Protein AF-A0A931D622-F1 (afdb_monomer_lite)

Structure (mmCIF, N/CA/C/O backbone):
data_AF-A0A931D622-F1
#
_entry.id   AF-A0A931D622-F1
#
loop_
_atom_site.group_PDB
_atom_site.id
_atom_site.type_symbol
_atom_site.label_atom_id
_atom_site.label_alt_id
_atom_site.label_comp_id
_atom_site.label_asym_id
_atom_site.label_entity_id
_atom_site.label_seq_id
_atom_site.pdbx_PDB_ins_code
_atom_site.Cartn_x
_atom_site.Cartn_y
_atom_site.Cartn_z
_atom_site.occupancy
_atom_site.B_iso_or_equiv
_atom_site.auth_seq_id
_atom_site.auth_comp_id
_atom_site.auth_asym_id
_atom_site.auth_atom_id
_atom_site.pdbx_PDB_model_num
ATOM 1 N N . MET A 1 1 ? 25.854 1.271 -16.116 1.00 48.12 1 MET A N 1
ATOM 2 C CA . MET A 1 1 ? 25.249 1.617 -14.805 1.00 48.12 1 MET A CA 1
ATOM 3 C C . MET A 1 1 ? 24.155 2.688 -14.878 1.00 48.12 1 MET A C 1
ATOM 5 O O . MET A 1 1 ? 23.152 2.510 -14.205 1.00 48.12 1 MET A O 1
ATOM 9 N N . LEU A 1 2 ? 24.262 3.735 -15.711 1.00 50.50 2 LEU A N 1
ATOM 10 C CA . LEU A 1 2 ? 23.238 4.801 -15.835 1.00 50.50 2 LEU A CA 1
ATOM 11 C C . LEU A 1 2 ? 21.821 4.308 -16.208 1.00 50.50 2 LEU A C 1
ATOM 13 O O . LEU A 1 2 ? 20.825 4.829 -15.716 1.00 50.50 2 LEU A O 1
ATOM 17 N N . TRP A 1 3 ? 21.725 3.243 -17.007 1.00 50.69 3 TRP A N 1
ATOM 18 C CA . TRP A 1 3 ? 20.450 2.643 -17.430 1.00 50.69 3 TRP A CA 1
ATOM 19 C C . TRP A 1 3 ? 19.617 2.019 -16.299 1.00 50.69 3 TRP A C 1
ATOM 21 O O . TRP A 1 3 ? 18.404 1.869 -16.439 1.00 50.69 3 TRP A O 1
ATOM 31 N N . PHE A 1 4 ? 20.254 1.615 -15.198 1.00 60.38 4 PHE A N 1
ATOM 32 C CA . PHE A 1 4 ? 19.570 0.976 -14.071 1.00 60.38 4 PHE A CA 1
ATOM 33 C C . PHE A 1 4 ? 18.932 2.027 -13.151 1.00 60.38 4 PHE A C 1
ATOM 35 O O . PHE A 1 4 ? 17.784 1.879 -12.739 1.00 60.38 4 PHE A O 1
ATOM 42 N N . TYR A 1 5 ? 19.639 3.141 -12.928 1.00 61.94 5 TYR A N 1
ATOM 43 C CA . TYR A 1 5 ? 19.136 4.289 -12.171 1.00 61.94 5 TYR A CA 1
ATOM 44 C C . TYR A 1 5 ? 17.934 4.957 -12.850 1.00 61.94 5 TYR A C 1
ATOM 46 O O . TYR A 1 5 ? 16.947 5.246 -12.178 1.00 61.94 5 TYR A O 1
ATOM 54 N N . GLY A 1 6 ? 17.972 5.134 -14.178 1.00 72.94 6 GLY A N 1
ATOM 55 C CA . GLY A 1 6 ? 16.836 5.689 -14.927 1.00 72.94 6 GLY A CA 1
ATOM 56 C C . GLY A 1 6 ? 15.569 4.832 -14.817 1.00 72.94 6 GLY A C 1
ATOM 57 O O . GLY A 1 6 ? 14.482 5.359 -14.605 1.00 72.94 6 GLY A O 1
ATOM 58 N N . ARG A 1 7 ? 15.708 3.499 -14.867 1.00 81.56 7 ARG A N 1
ATOM 59 C CA 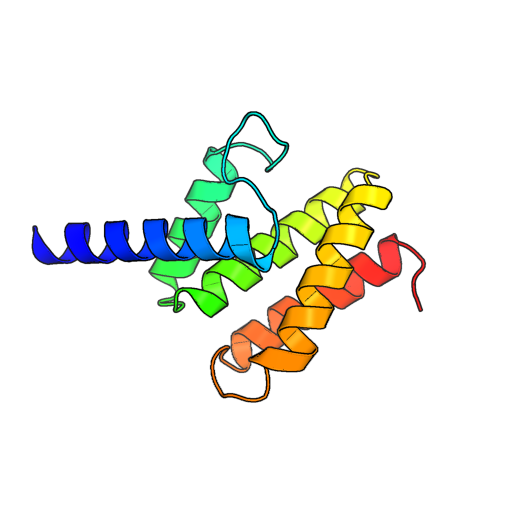. ARG A 1 7 ? 14.572 2.577 -14.696 1.00 81.56 7 ARG A CA 1
ATOM 60 C C . ARG A 1 7 ? 13.973 2.629 -13.295 1.00 81.56 7 ARG A C 1
ATOM 62 O O . ARG A 1 7 ? 12.753 2.658 -13.168 1.00 81.56 7 ARG A O 1
ATOM 69 N N . LYS A 1 8 ? 14.815 2.671 -12.260 1.00 83.25 8 LYS A N 1
ATOM 70 C CA . LYS A 1 8 ? 14.349 2.750 -10.870 1.00 83.25 8 LYS A CA 1
ATOM 71 C C . LYS A 1 8 ? 13.638 4.071 -10.578 1.00 83.25 8 LYS A C 1
ATOM 73 O O . LYS A 1 8 ? 12.619 4.074 -9.902 1.00 83.25 8 LYS A O 1
ATOM 78 N N . ARG A 1 9 ? 14.128 5.186 -11.125 1.00 86.06 9 ARG A N 1
ATOM 79 C CA . ARG A 1 9 ? 13.459 6.485 -10.988 1.00 86.06 9 ARG A CA 1
ATOM 80 C C . ARG A 1 9 ? 12.062 6.476 -11.614 1.00 86.06 9 ARG A C 1
ATOM 82 O O . ARG A 1 9 ? 11.108 6.827 -10.933 1.00 86.06 9 ARG A O 1
ATOM 89 N N . ASN A 1 10 ? 11.939 6.006 -12.856 1.00 88.62 10 ASN A N 1
ATOM 90 C CA . ASN A 1 10 ? 10.638 5.906 -13.526 1.00 88.62 10 ASN A CA 1
ATOM 91 C C . ASN A 1 10 ? 9.673 4.994 -12.753 1.00 88.62 10 ASN A C 1
ATOM 93 O O . ASN A 1 10 ? 8.490 5.291 -12.644 1.00 88.62 10 ASN A O 1
ATOM 97 N N . TYR A 1 11 ? 10.183 3.897 -12.191 1.00 88.31 11 TYR A N 1
ATOM 98 C CA . TYR A 1 11 ? 9.410 3.000 -11.335 1.00 88.31 11 TYR A CA 1
ATOM 99 C C . TYR A 1 11 ? 8.851 3.710 -10.093 1.00 88.31 11 TYR A C 1
ATOM 101 O O . TYR A 1 11 ? 7.660 3.606 -9.815 1.00 88.31 11 TYR A O 1
ATOM 109 N N . ILE A 1 12 ? 9.681 4.486 -9.390 1.00 88.31 12 ILE A N 1
ATOM 110 C CA . ILE A 1 12 ? 9.263 5.266 -8.215 1.00 88.31 12 ILE A CA 1
ATOM 111 C C . ILE A 1 12 ? 8.220 6.325 -8.593 1.00 88.31 12 ILE A C 1
ATOM 113 O O . ILE A 1 12 ? 7.226 6.487 -7.887 1.00 88.31 12 ILE A O 1
ATOM 117 N N . GLU A 1 13 ? 8.422 7.028 -9.710 1.00 88.44 13 GLU A N 1
ATOM 118 C CA . GLU A 1 13 ? 7.478 8.038 -10.204 1.00 88.44 13 GLU A CA 1
ATOM 119 C C . GLU A 1 13 ? 6.114 7.413 -10.549 1.00 88.44 13 GLU A C 1
ATOM 121 O O . GLU A 1 13 ? 5.075 7.962 -10.179 1.00 88.44 13 GLU A O 1
ATOM 126 N N . LEU A 1 14 ? 6.101 6.234 -11.184 1.00 90.44 14 LEU A N 1
ATOM 127 C CA . LEU A 1 14 ? 4.869 5.491 -11.470 1.00 90.44 14 LEU A CA 1
ATOM 128 C C . LEU A 1 14 ? 4.139 5.070 -10.191 1.00 90.44 14 LEU A C 1
ATOM 130 O O . LEU A 1 14 ? 2.929 5.266 -10.099 1.00 90.44 14 LEU A O 1
ATOM 134 N N . ILE A 1 15 ? 4.857 4.548 -9.193 1.00 89.69 15 ILE A N 1
ATOM 135 C CA . ILE A 1 15 ? 4.273 4.191 -7.891 1.00 89.69 15 ILE A CA 1
ATOM 136 C C . ILE A 1 15 ? 3.651 5.419 -7.225 1.00 89.69 15 ILE A C 1
ATOM 138 O O . ILE A 1 15 ? 2.503 5.362 -6.790 1.00 89.69 15 ILE A O 1
ATOM 142 N N . GLY A 1 16 ? 4.367 6.546 -7.186 1.00 87.62 16 GLY A N 1
ATOM 143 C CA . GLY A 1 16 ? 3.853 7.784 -6.594 1.00 87.62 16 GLY A CA 1
ATOM 144 C C . GLY A 1 16 ? 2.588 8.295 -7.295 1.00 87.62 16 GLY A C 1
ATOM 145 O O . GLY A 1 16 ? 1.635 8.726 -6.640 1.00 87.62 16 GLY A O 1
ATOM 146 N N . LEU A 1 17 ? 2.532 8.197 -8.626 1.00 88.12 17 LEU A N 1
ATOM 147 C CA . LEU A 1 17 ? 1.335 8.539 -9.400 1.00 88.12 17 LEU A CA 1
ATOM 148 C C . LEU A 1 17 ? 0.152 7.622 -9.075 1.00 88.12 17 LEU A C 1
ATOM 150 O O . LEU A 1 17 ? -0.965 8.117 -8.942 1.00 88.12 17 LEU A O 1
ATOM 154 N N . LYS A 1 18 ? 0.384 6.316 -8.926 1.00 89.19 18 LYS A N 1
ATOM 155 C CA . LYS A 1 18 ? -0.660 5.351 -8.556 1.00 89.19 18 LYS A CA 1
ATOM 156 C C . LYS A 1 18 ? -1.185 5.602 -7.151 1.00 89.19 18 LYS A C 1
ATOM 158 O O . LYS A 1 18 ? -2.384 5.787 -6.966 1.00 89.19 18 LYS A O 1
ATOM 163 N N . LEU A 1 19 ? -0.292 5.734 -6.175 1.00 88.81 19 LEU A N 1
ATOM 164 C CA . LEU A 1 19 ? -0.658 6.026 -4.788 1.00 88.81 19 LEU A CA 1
ATOM 165 C C . LEU A 1 19 ? -1.489 7.306 -4.667 1.00 88.81 19 LEU A C 1
ATOM 167 O O . LEU A 1 19 ? -2.555 7.287 -4.056 1.00 88.81 19 LEU A O 1
ATOM 171 N N . SER A 1 20 ? -1.068 8.386 -5.323 1.00 87.38 20 SER A N 1
ATOM 172 C CA . SER A 1 20 ? -1.788 9.664 -5.272 1.00 87.38 20 SER A CA 1
ATOM 173 C C . SER A 1 20 ? -3.115 9.655 -6.041 1.00 87.38 20 SER A C 1
ATOM 175 O O . SER A 1 20 ? -4.096 10.246 -5.583 1.00 87.38 20 SER A O 1
ATOM 177 N N . LYS A 1 21 ? -3.195 9.004 -7.209 1.00 87.44 21 LYS A N 1
ATOM 178 C CA . LYS A 1 21 ? -4.409 9.028 -8.045 1.00 87.44 21 LYS A CA 1
ATOM 179 C C . LYS A 1 21 ? -5.435 7.975 -7.647 1.00 87.44 21 LYS A C 1
ATOM 181 O O . LYS A 1 21 ? -6.616 8.308 -7.556 1.00 87.44 21 LYS A O 1
ATOM 186 N N . GLU A 1 22 ? -4.985 6.747 -7.427 1.00 88.25 22 GLU A N 1
ATOM 187 C CA . GLU A 1 22 ? -5.830 5.568 -7.217 1.00 88.25 22 GLU A CA 1
ATOM 188 C C . GLU A 1 22 ? -6.153 5.415 -5.722 1.00 88.25 22 GLU A C 1
ATOM 190 O O . GLU A 1 22 ? -7.321 5.360 -5.329 1.00 88.25 22 GLU A O 1
ATOM 195 N N . PHE A 1 23 ? -5.126 5.474 -4.869 1.00 84.88 23 PHE A N 1
ATOM 196 C CA . PHE A 1 23 ? -5.265 5.235 -3.428 1.00 84.88 23 PHE A CA 1
ATOM 197 C C . PHE A 1 23 ? -5.443 6.510 -2.590 1.00 84.88 23 PHE A C 1
ATOM 199 O O . PHE A 1 23 ? -5.776 6.407 -1.414 1.00 84.88 23 PHE A O 1
ATOM 206 N N . LYS A 1 24 ? -5.267 7.705 -3.178 1.00 86.75 24 LYS A N 1
ATOM 207 C CA . LYS A 1 24 ? -5.247 9.004 -2.467 1.00 86.75 24 LYS A CA 1
ATOM 208 C C . LYS A 1 24 ? -4.283 9.030 -1.277 1.00 86.75 24 LYS A C 1
ATOM 210 O O . LYS A 1 24 ? -4.527 9.707 -0.288 1.00 86.75 24 LYS A O 1
ATOM 215 N N . ILE A 1 25 ? -3.178 8.305 -1.403 1.00 84.00 25 ILE A N 1
ATOM 216 C CA . ILE A 1 25 ? -2.078 8.322 -0.447 1.00 84.00 25 ILE A CA 1
ATOM 217 C C . ILE A 1 25 ? -1.044 9.293 -1.001 1.00 84.00 25 ILE A C 1
ATOM 219 O O . ILE A 1 25 ? -0.461 9.042 -2.059 1.00 84.00 25 ILE A O 1
ATOM 223 N N . GLU A 1 26 ? -0.829 10.408 -0.309 1.00 77.69 26 GLU A N 1
ATOM 224 C CA . GLU A 1 26 ? 0.248 11.325 -0.663 1.00 77.69 26 GLU A CA 1
ATOM 225 C C . GLU A 1 26 ? 1.580 10.771 -0.135 1.00 77.69 26 GLU A C 1
ATOM 227 O O . GLU A 1 26 ? 1.720 10.538 1.067 1.00 77.69 26 GLU A O 1
ATOM 232 N N . PRO A 1 27 ? 2.578 10.533 -1.005 1.00 62.19 27 PRO A N 1
ATOM 233 C CA . PRO A 1 27 ? 3.903 10.080 -0.595 1.00 62.19 27 PRO A CA 1
ATOM 234 C C . PRO A 1 27 ? 4.740 11.249 -0.041 1.00 62.19 27 PRO A C 1
ATOM 236 O O . PRO A 1 27 ? 5.886 11.441 -0.443 1.00 62.19 27 PRO A O 1
ATOM 239 N N . ASP A 1 28 ? 4.158 12.045 0.856 1.00 60.19 28 ASP A N 1
ATOM 240 C CA . ASP A 1 28 ? 4.817 13.140 1.569 1.00 60.19 28 ASP A CA 1
ATOM 241 C C . ASP A 1 28 ? 4.805 12.861 3.081 1.00 60.19 28 ASP A C 1
ATOM 243 O O . ASP A 1 28 ? 3.826 12.363 3.644 1.00 60.19 28 ASP A O 1
ATOM 247 N N . GLU A 1 29 ? 5.910 13.191 3.752 1.00 50.19 29 GLU A N 1
ATOM 248 C CA . GLU A 1 29 ? 6.055 13.084 5.208 1.00 50.19 29 GLU A CA 1
ATOM 249 C C . GLU A 1 29 ? 5.030 13.940 5.958 1.00 50.19 29 GLU A C 1
ATOM 251 O O . GLU A 1 29 ? 4.723 13.654 7.115 1.00 50.19 29 GLU A O 1
ATOM 256 N N . SER A 1 30 ? 4.486 14.969 5.302 1.00 42.88 30 SER A N 1
ATOM 257 C CA . SER A 1 30 ? 3.528 15.900 5.896 1.00 42.88 30 SER A CA 1
ATOM 258 C C . SER A 1 30 ? 2.105 15.340 6.054 1.00 42.88 30 SER A C 1
ATOM 260 O O . SER A 1 30 ? 1.353 15.865 6.875 1.00 42.88 30 SER A O 1
ATOM 262 N N . GLN A 1 31 ? 1.733 14.268 5.335 1.00 45.81 31 GLN A N 1
ATOM 263 C CA . GLN A 1 31 ? 0.349 13.755 5.281 1.00 45.81 31 GLN A CA 1
ATOM 264 C C . GLN A 1 31 ? 0.170 12.303 5.752 1.00 45.81 31 GLN A C 1
ATOM 266 O O . GLN A 1 31 ? -0.800 11.628 5.417 1.00 45.81 31 GLN A O 1
ATOM 271 N N . GLY A 1 32 ? 1.066 11.819 6.612 1.00 52.84 32 GLY A N 1
ATOM 272 C CA . GLY A 1 32 ? 0.733 10.689 7.479 1.00 52.84 32 GLY A CA 1
ATOM 273 C C . GLY A 1 32 ? 1.159 9.308 6.998 1.00 52.84 32 GLY A C 1
ATOM 274 O O . GLY A 1 32 ? 0.866 8.343 7.700 1.00 52.84 32 GLY A O 1
ATOM 275 N N . PHE A 1 33 ? 1.919 9.163 5.906 1.00 57.94 33 PHE A N 1
ATOM 276 C CA . PHE A 1 33 ? 2.700 7.934 5.719 1.00 57.94 33 PHE A CA 1
ATOM 277 C C . PHE A 1 33 ? 3.763 7.849 6.833 1.00 57.94 33 PHE A C 1
ATOM 279 O O . PHE A 1 33 ? 4.304 8.888 7.209 1.00 57.94 33 PHE A O 1
ATOM 286 N N . PRO A 1 34 ? 4.090 6.670 7.397 1.00 55.72 34 PRO A N 1
ATOM 287 C CA . PRO A 1 34 ? 4.886 6.582 8.629 1.00 55.72 34 PRO A CA 1
ATOM 288 C C . PRO A 1 34 ? 6.399 6.896 8.486 1.00 55.72 34 PRO A C 1
ATOM 290 O O . PRO A 1 34 ? 7.239 6.111 8.928 1.00 55.72 34 PRO A O 1
ATOM 293 N N . SER A 1 35 ? 6.741 8.082 7.967 1.00 64.06 35 SER A N 1
ATOM 294 C CA . SER A 1 35 ? 8.034 8.644 7.515 1.00 64.06 35 SER A CA 1
ATOM 295 C C . SER A 1 35 ? 8.464 8.241 6.099 1.00 64.06 35 SER A C 1
ATOM 297 O O . SER A 1 35 ? 8.241 7.098 5.675 1.00 64.06 35 SER A O 1
ATOM 299 N N . ALA A 1 36 ? 9.168 9.138 5.389 1.00 64.06 36 ALA A N 1
ATOM 300 C CA . ALA A 1 36 ? 9.750 8.857 4.069 1.00 64.06 36 ALA A CA 1
ATOM 301 C C . ALA A 1 36 ? 10.725 7.677 4.124 1.00 64.06 36 ALA A C 1
ATOM 303 O O . ALA A 1 36 ? 10.921 6.978 3.132 1.00 64.06 36 ALA A O 1
ATOM 304 N N . VAL A 1 37 ? 11.290 7.393 5.302 1.00 66.38 37 VAL A N 1
ATOM 305 C CA . VAL A 1 37 ? 12.131 6.218 5.546 1.00 66.38 37 VAL A CA 1
ATOM 306 C C . VAL A 1 37 ? 11.348 4.922 5.349 1.00 66.38 37 VAL A C 1
ATOM 308 O O . VAL A 1 37 ? 11.863 3.996 4.725 1.00 66.38 37 VAL A O 1
ATOM 311 N N . LYS A 1 38 ? 10.112 4.818 5.855 1.00 75.00 38 LYS A N 1
ATOM 312 C CA . LYS A 1 38 ? 9.298 3.608 5.652 1.00 75.00 38 LYS A CA 1
ATOM 313 C C . LYS A 1 38 ? 8.812 3.490 4.212 1.00 75.00 38 LYS A C 1
ATOM 315 O O . LYS A 1 38 ? 8.845 2.389 3.672 1.00 75.00 38 LYS A O 1
ATOM 320 N N . TYR A 1 39 ? 8.444 4.603 3.582 1.00 79.31 39 TYR A N 1
ATOM 321 C CA . TYR A 1 39 ? 8.082 4.627 2.162 1.00 79.31 39 TYR A CA 1
ATOM 322 C C . TYR A 1 39 ? 9.244 4.167 1.269 1.00 79.31 39 TYR A C 1
ATOM 324 O O . TYR A 1 39 ? 9.096 3.245 0.470 1.00 79.31 39 TYR A O 1
ATOM 332 N N . SER A 1 40 ? 10.433 4.735 1.482 1.00 81.44 40 SER A N 1
ATOM 333 C CA . SER A 1 40 ? 11.657 4.356 0.774 1.00 81.44 40 SER A CA 1
ATOM 334 C C . SER A 1 40 ? 12.006 2.882 0.999 1.00 81.44 40 SER A C 1
ATOM 336 O O . SER A 1 40 ? 12.279 2.163 0.043 1.00 81.44 40 SER A O 1
ATOM 338 N N . LYS A 1 41 ? 11.898 2.376 2.237 1.00 85.94 41 LYS A N 1
ATOM 339 C CA . LYS A 1 41 ? 12.114 0.948 2.530 1.00 85.94 41 LYS A CA 1
ATOM 340 C C . LYS A 1 41 ? 11.142 0.031 1.790 1.00 85.94 41 LYS A C 1
ATOM 342 O O . LYS A 1 41 ? 11.573 -1.018 1.320 1.00 85.94 41 LYS A O 1
ATOM 347 N N . LEU A 1 42 ? 9.868 0.409 1.688 1.00 87.50 42 LEU A N 1
ATOM 348 C CA . LEU A 1 42 ? 8.885 -0.365 0.930 1.00 87.50 42 LEU A CA 1
ATOM 349 C C . LEU A 1 42 ? 9.239 -0.370 -0.557 1.00 87.50 42 LEU A C 1
ATOM 351 O O . LEU A 1 42 ? 9.351 -1.446 -1.125 1.00 87.50 42 LEU A O 1
ATOM 355 N N . ILE A 1 43 ? 9.555 0.787 -1.146 1.00 88.25 43 ILE A N 1
ATOM 356 C CA . ILE A 1 43 ? 10.029 0.879 -2.538 1.00 88.25 43 ILE A CA 1
ATOM 357 C C . ILE A 1 43 ? 11.256 -0.004 -2.784 1.00 88.25 43 ILE A C 1
ATOM 359 O O . ILE A 1 43 ? 11.323 -0.702 -3.796 1.00 88.25 43 ILE A O 1
ATOM 363 N N . GLU A 1 44 ? 12.247 0.036 -1.890 1.00 89.06 44 GLU A N 1
ATOM 364 C CA . 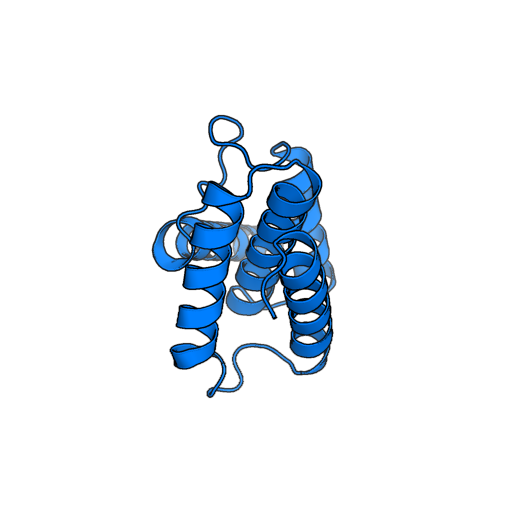GLU A 1 44 ? 13.456 -0.783 -2.010 1.00 89.06 44 GLU A CA 1
ATOM 365 C C . GLU A 1 44 ? 13.126 -2.279 -1.946 1.00 89.06 44 GLU A C 1
ATOM 367 O O . GLU A 1 44 ? 13.656 -3.056 -2.742 1.00 89.06 44 GLU A O 1
ATOM 372 N N . ALA A 1 45 ? 12.218 -2.683 -1.053 1.00 89.25 45 ALA A N 1
ATOM 373 C CA . ALA A 1 45 ? 11.757 -4.063 -0.943 1.00 89.25 45 ALA A CA 1
ATOM 374 C C . ALA A 1 45 ? 10.979 -4.514 -2.191 1.00 89.25 45 ALA A C 1
ATOM 376 O O . ALA A 1 45 ? 11.251 -5.600 -2.715 1.00 89.25 45 ALA A O 1
ATOM 377 N N . SER A 1 46 ? 10.073 -3.678 -2.711 1.00 91.81 46 SER A N 1
ATOM 378 C CA . SER A 1 46 ? 9.326 -3.958 -3.941 1.00 91.81 46 SER A CA 1
ATOM 379 C C . SER A 1 46 ? 10.272 -4.090 -5.136 1.00 91.81 46 SER A C 1
ATOM 381 O O . SER A 1 46 ? 10.193 -5.051 -5.905 1.00 91.81 46 SER A O 1
ATOM 383 N N . TRP A 1 47 ? 11.242 -3.177 -5.252 1.00 90.62 47 TRP A N 1
ATOM 384 C CA . TRP A 1 47 ? 12.249 -3.196 -6.310 1.00 90.62 47 TRP A CA 1
ATOM 385 C C . TRP A 1 47 ? 13.143 -4.440 -6.240 1.00 90.62 47 TRP A C 1
ATOM 387 O O . TRP A 1 47 ? 13.366 -5.099 -7.258 1.00 90.62 47 TRP A O 1
ATOM 397 N N . ALA A 1 48 ? 13.635 -4.796 -5.048 1.00 91.12 48 ALA A N 1
ATOM 398 C CA . ALA A 1 48 ? 14.453 -5.992 -4.836 1.00 91.12 48 ALA A CA 1
ATOM 399 C C . ALA A 1 48 ? 13.691 -7.282 -5.180 1.00 91.12 48 ALA A C 1
ATOM 401 O O . ALA A 1 48 ? 14.262 -8.204 -5.764 1.00 91.12 48 ALA A O 1
ATOM 402 N N . SER A 1 49 ? 12.388 -7.302 -4.897 1.00 89.75 49 SER A N 1
ATOM 403 C CA . SER A 1 49 ? 11.475 -8.407 -5.218 1.00 89.75 49 SER A CA 1
ATOM 404 C C . SER A 1 49 ? 11.025 -8.414 -6.685 1.00 89.75 49 SER A C 1
ATOM 406 O O . SER A 1 49 ? 10.285 -9.300 -7.106 1.00 89.75 49 SER A O 1
ATOM 408 N N . LYS A 1 50 ? 11.491 -7.449 -7.494 1.00 90.94 50 LYS A N 1
ATOM 409 C CA . LYS A 1 50 ? 11.095 -7.250 -8.897 1.00 90.94 50 LYS A CA 1
ATOM 410 C C . LYS A 1 50 ? 9.584 -7.084 -9.064 1.00 90.94 50 LYS A C 1
ATOM 412 O O . LYS A 1 50 ? 9.032 -7.539 -10.063 1.00 90.94 50 LYS A O 1
ATOM 417 N N . MET A 1 51 ? 8.917 -6.473 -8.089 1.00 91.56 51 MET A N 1
ATOM 418 C CA . MET A 1 51 ? 7.509 -6.117 -8.215 1.00 91.56 51 MET A CA 1
ATOM 419 C C . MET A 1 51 ? 7.323 -5.107 -9.346 1.00 91.56 51 MET A C 1
ATOM 421 O O . MET A 1 51 ? 8.147 -4.203 -9.512 1.00 91.56 51 MET A O 1
ATOM 425 N N . ASN A 1 52 ? 6.243 -5.231 -10.111 1.00 90.62 52 ASN A N 1
ATOM 426 C CA . ASN A 1 52 ? 5.819 -4.174 -11.023 1.00 90.62 52 ASN A CA 1
ATOM 427 C C . ASN A 1 52 ? 5.233 -2.979 -10.231 1.00 90.62 52 ASN A C 1
ATOM 429 O O . ASN A 1 52 ? 5.178 -2.996 -8.999 1.00 90.62 52 ASN A O 1
ATOM 433 N N . ALA A 1 53 ? 4.875 -1.893 -10.920 1.00 89.44 53 ALA A N 1
ATOM 434 C CA . ALA A 1 53 ? 4.408 -0.677 -10.250 1.00 89.44 53 ALA A CA 1
ATOM 435 C C . ALA A 1 53 ? 3.043 -0.862 -9.561 1.00 89.44 53 ALA A C 1
ATOM 437 O O . ALA A 1 53 ? 2.821 -0.259 -8.514 1.00 89.44 53 ALA A O 1
ATOM 438 N N . ASP A 1 54 ? 2.160 -1.696 -10.117 1.00 88.94 54 ASP A N 1
ATOM 439 C CA . ASP A 1 54 ? 0.851 -2.025 -9.541 1.00 88.94 54 ASP A CA 1
ATOM 440 C C . ASP A 1 54 ? 1.003 -2.837 -8.248 1.00 88.94 54 ASP A C 1
ATOM 442 O O . ASP A 1 54 ? 0.448 -2.480 -7.211 1.00 88.94 54 ASP A O 1
ATOM 446 N N . GLU A 1 55 ? 1.835 -3.880 -8.284 1.00 91.31 55 GLU A N 1
ATOM 447 C CA . GLU A 1 55 ? 2.180 -4.716 -7.128 1.00 91.31 55 GLU A CA 1
ATOM 448 C C . GLU A 1 55 ? 2.772 -3.879 -5.991 1.0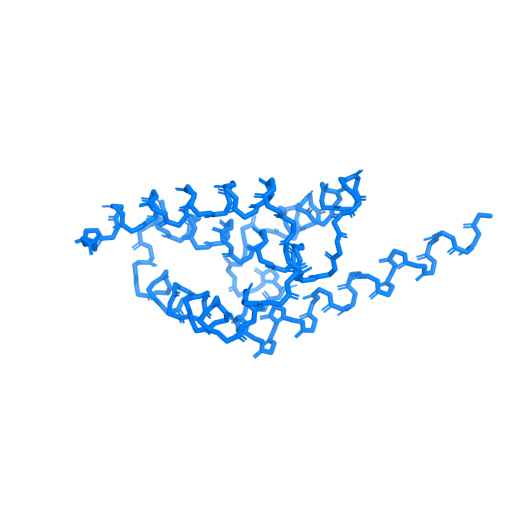0 91.31 55 GLU A C 1
ATOM 450 O O . GLU A 1 55 ? 2.370 -4.008 -4.836 1.00 91.31 55 GLU A O 1
ATOM 455 N N . ALA A 1 56 ? 3.703 -2.984 -6.319 1.00 91.69 56 ALA A N 1
ATOM 456 C CA . ALA A 1 56 ? 4.348 -2.125 -5.338 1.00 91.69 56 ALA A CA 1
ATOM 457 C C . ALA A 1 56 ? 3.396 -1.070 -4.760 1.00 91.69 56 ALA A C 1
ATOM 459 O O . ALA A 1 56 ? 3.394 -0.841 -3.550 1.00 91.69 56 ALA A O 1
ATOM 460 N N . ALA A 1 57 ? 2.557 -0.449 -5.596 1.00 91.06 57 ALA A N 1
ATOM 461 C CA . ALA A 1 57 ? 1.540 0.490 -5.130 1.00 91.06 57 ALA A CA 1
ATOM 462 C C . ALA A 1 57 ? 0.537 -0.201 -4.193 1.00 91.06 57 ALA A C 1
ATOM 464 O O . ALA A 1 57 ? 0.249 0.329 -3.119 1.00 91.06 57 ALA A O 1
ATOM 465 N N . MET A 1 58 ? 0.087 -1.413 -4.537 1.00 91.44 58 MET A N 1
ATOM 466 C CA . MET A 1 58 ? -0.785 -2.215 -3.677 1.00 91.44 58 MET A CA 1
ATOM 467 C C . MET A 1 58 ? -0.092 -2.598 -2.363 1.00 91.44 58 MET A C 1
ATOM 469 O O .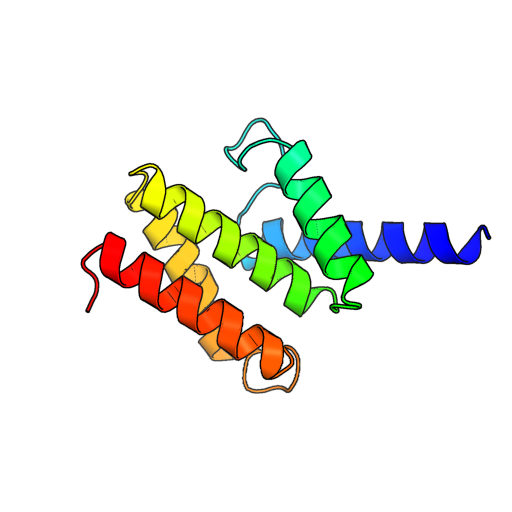 MET A 1 58 ? -0.674 -2.410 -1.296 1.00 91.44 58 MET A O 1
ATOM 473 N N . GLN A 1 59 ? 1.167 -3.056 -2.404 1.00 91.94 59 GLN A N 1
ATOM 474 C CA . GLN A 1 59 ? 1.944 -3.366 -1.198 1.00 91.94 59 GLN A CA 1
ATOM 475 C C . GLN A 1 59 ? 2.009 -2.161 -0.253 1.00 91.94 59 GLN A C 1
ATOM 477 O O . GLN A 1 59 ? 1.810 -2.297 0.959 1.00 91.94 59 GLN A O 1
ATOM 482 N N . ILE A 1 60 ? 2.285 -0.977 -0.801 1.00 91.38 60 ILE A N 1
ATOM 483 C CA . ILE A 1 60 ? 2.392 0.264 -0.035 1.00 91.38 60 ILE A CA 1
ATOM 484 C C . ILE A 1 60 ? 1.027 0.673 0.531 1.00 91.38 60 ILE A C 1
ATOM 486 O O . ILE A 1 60 ? 0.948 1.004 1.715 1.00 91.38 60 ILE A O 1
ATOM 490 N N . ALA A 1 61 ? -0.044 0.594 -0.260 1.00 91.56 61 ALA A N 1
ATOM 491 C CA . ALA A 1 61 ? -1.397 0.923 0.182 1.00 91.56 61 ALA A CA 1
ATOM 492 C C . ALA A 1 61 ? -1.894 -0.010 1.297 1.00 91.56 61 ALA A C 1
ATOM 494 O O . ALA A 1 61 ? -2.407 0.459 2.312 1.00 91.56 61 ALA A O 1
ATOM 495 N N . VAL A 1 62 ? -1.674 -1.319 1.165 1.00 92.69 62 VAL A N 1
ATOM 496 C CA . VAL A 1 62 ? -2.035 -2.316 2.185 1.00 92.69 62 VAL A CA 1
ATOM 497 C C . VAL A 1 62 ? -1.197 -2.141 3.454 1.00 92.69 62 VAL A C 1
ATOM 499 O O . VAL A 1 62 ? -1.726 -2.202 4.566 1.00 92.69 62 VAL A O 1
ATOM 502 N N . SER A 1 63 ? 0.099 -1.851 3.312 1.00 91.06 63 SER A N 1
ATOM 503 C CA . SER A 1 63 ? 0.970 -1.543 4.455 1.00 91.06 63 SER A CA 1
ATOM 504 C C . SER A 1 63 ? 0.508 -0.286 5.196 1.00 91.06 63 SER A C 1
ATOM 506 O O . SER A 1 63 ? 0.546 -0.238 6.427 1.00 91.06 63 SER A O 1
ATOM 508 N N . TYR A 1 64 ? 0.055 0.727 4.455 1.00 89.75 64 TYR A N 1
ATOM 509 C CA . TYR A 1 64 ? -0.482 1.960 5.015 1.00 89.75 64 TYR A CA 1
ATOM 510 C C . TYR A 1 64 ? -1.807 1.738 5.739 1.00 89.75 64 TYR A C 1
ATOM 512 O O . TYR A 1 64 ? -1.966 2.160 6.882 1.00 89.75 64 TYR A O 1
ATOM 520 N N . PHE A 1 65 ? -2.718 0.996 5.114 1.00 91.88 65 PHE A N 1
ATOM 521 C CA . PHE A 1 65 ? -3.975 0.571 5.713 1.00 91.88 65 PHE A CA 1
ATOM 522 C C . PHE A 1 65 ? -3.759 -0.142 7.056 1.00 91.88 65 PHE A C 1
ATOM 524 O O . PHE A 1 65 ? -4.346 0.247 8.067 1.00 91.88 65 PHE A O 1
ATOM 531 N N . LEU A 1 66 ? -2.865 -1.135 7.098 1.00 90.44 66 LEU A N 1
ATOM 532 C CA . LEU A 1 66 ? -2.530 -1.840 8.338 1.00 90.44 66 LEU A CA 1
ATOM 533 C C . LEU A 1 66 ? -1.915 -0.916 9.391 1.00 90.44 66 LEU A C 1
ATOM 535 O O . LEU A 1 66 ? -2.195 -1.067 10.582 1.00 90.44 66 LEU A O 1
ATOM 539 N N . TYR A 1 67 ? -1.075 0.031 8.971 1.00 88.81 67 TYR A N 1
ATOM 540 C CA . TYR A 1 67 ? -0.512 1.030 9.872 1.00 88.81 67 TYR A CA 1
ATOM 541 C C . TYR A 1 67 ? -1.608 1.898 10.510 1.00 88.81 67 TYR A C 1
ATOM 543 O O . TYR A 1 67 ? -1.607 2.048 11.731 1.00 88.81 67 TYR A O 1
ATOM 551 N N . LEU A 1 68 ? -2.566 2.396 9.721 1.00 88.62 68 LEU A N 1
ATOM 552 C CA . LEU A 1 68 ? -3.701 3.181 10.219 1.00 88.62 68 LEU A CA 1
ATOM 553 C C . LEU A 1 68 ? -4.585 2.363 11.170 1.00 88.62 68 LEU A C 1
ATOM 555 O O . LEU A 1 68 ? -4.944 2.852 12.241 1.00 88.62 68 LEU A O 1
ATOM 559 N N . CYS A 1 69 ? -4.862 1.098 10.831 1.00 89.50 69 CYS A N 1
ATOM 560 C CA . CYS A 1 69 ? -5.602 0.178 11.698 1.00 89.50 69 CYS A CA 1
ATOM 561 C C . CYS A 1 69 ? -4.914 0.019 13.060 1.00 89.50 69 CYS A C 1
ATOM 563 O O . CYS A 1 69 ? -5.538 0.200 14.102 1.00 89.50 69 CYS A O 1
ATOM 565 N N . LYS A 1 70 ? -3.609 -0.276 13.068 1.00 87.69 70 LYS A N 1
ATOM 566 C CA . LYS A 1 70 ? -2.829 -0.463 14.305 1.00 87.69 70 LYS A CA 1
ATOM 567 C C . LYS A 1 70 ? -2.645 0.837 15.093 1.00 87.69 70 LYS A C 1
ATOM 569 O O . LYS A 1 70 ? -2.466 0.785 16.306 1.00 87.69 70 LYS A O 1
ATOM 574 N N . GLY A 1 71 ? -2.681 1.983 14.415 1.00 85.88 71 GLY A N 1
ATOM 575 C CA . GLY A 1 71 ? -2.601 3.314 15.016 1.00 85.88 71 GLY A CA 1
ATOM 576 C C . GLY A 1 71 ? -3.923 3.847 15.576 1.00 85.88 71 GLY A C 1
ATOM 577 O O . GLY A 1 71 ? -3.906 4.870 16.252 1.00 85.88 71 GLY A O 1
ATOM 578 N N . GLY A 1 72 ? -5.053 3.178 15.321 1.00 85.19 72 GLY A N 1
ATOM 579 C CA . GLY A 1 72 ? -6.378 3.626 15.767 1.00 85.19 72 GLY A CA 1
ATOM 580 C C . GLY A 1 72 ? -7.052 4.663 14.857 1.00 85.19 72 GLY A C 1
ATOM 581 O O . GLY A 1 72 ? -8.137 5.141 15.184 1.00 85.19 72 GLY A O 1
ATOM 582 N N . SER A 1 73 ? -6.460 4.994 13.704 1.00 87.06 73 SER A N 1
ATOM 583 C CA . SER A 1 73 ? -7.027 5.915 12.705 1.00 87.06 73 SER A CA 1
ATOM 584 C C . SER A 1 73 ? -8.061 5.205 11.827 1.00 87.06 73 SER A C 1
ATOM 586 O O . SER A 1 73 ? -7.867 5.009 10.628 1.00 87.06 73 SER A O 1
ATOM 588 N N . PHE A 1 74 ? -9.162 4.756 12.433 1.00 88.62 74 PHE A N 1
ATOM 589 C CA . PHE A 1 74 ? -10.127 3.866 11.777 1.00 88.62 74 PHE A CA 1
ATOM 590 C C . PHE A 1 74 ? -10.903 4.507 10.621 1.00 88.62 74 PHE A C 1
ATOM 592 O O . PHE A 1 74 ? -11.273 3.801 9.683 1.00 88.62 74 PHE A O 1
ATOM 599 N N . VAL A 1 75 ? -11.135 5.824 10.667 1.00 88.12 75 VAL A N 1
ATOM 600 C CA . VAL A 1 75 ? -11.799 6.563 9.578 1.00 88.12 75 VAL A CA 1
ATOM 601 C C . VAL A 1 75 ? -10.927 6.525 8.324 1.00 88.12 75 VAL A C 1
ATOM 603 O O . VAL A 1 75 ? -11.348 5.973 7.310 1.00 88.12 75 VAL A O 1
ATOM 606 N N . ASP A 1 76 ? -9.679 6.982 8.436 1.00 86.81 76 ASP A N 1
ATOM 607 C CA . ASP A 1 76 ? -8.713 6.974 7.332 1.00 86.81 76 ASP A CA 1
ATOM 608 C C . ASP A 1 76 ? -8.453 5.546 6.829 1.00 86.81 76 ASP A C 1
ATOM 610 O O . ASP A 1 76 ? -8.412 5.292 5.626 1.00 86.81 76 ASP A O 1
ATOM 614 N N . ALA A 1 77 ? -8.335 4.576 7.747 1.00 90.12 77 ALA A N 1
ATOM 615 C CA . ALA A 1 77 ? -8.157 3.172 7.389 1.00 90.12 77 ALA A CA 1
ATOM 616 C C . ALA A 1 77 ? -9.330 2.641 6.552 1.00 90.12 77 ALA A C 1
ATOM 618 O O . ALA A 1 77 ? -9.112 1.928 5.574 1.00 90.12 77 ALA A O 1
ATOM 619 N N . SER A 1 78 ? -10.565 3.003 6.907 1.00 90.94 78 SER A N 1
ATOM 620 C CA . SER A 1 78 ? -11.762 2.588 6.168 1.00 90.94 78 SER A CA 1
ATOM 621 C C . SER A 1 78 ? -11.815 3.220 4.776 1.00 90.94 78 SER A C 1
ATOM 623 O O . SER A 1 78 ? -12.174 2.546 3.811 1.00 90.94 78 SER A O 1
ATOM 625 N N . GLU A 1 79 ? -11.409 4.485 4.636 1.00 91.12 79 GLU A N 1
ATOM 626 C CA . GLU A 1 79 ? -11.317 5.142 3.327 1.00 91.12 79 GLU A CA 1
ATOM 627 C C . GLU A 1 79 ? -10.275 4.479 2.420 1.00 91.12 79 GLU A C 1
ATOM 629 O O . GLU A 1 79 ? -10.544 4.229 1.241 1.00 91.12 79 GLU A O 1
ATOM 634 N N . VAL A 1 80 ? -9.099 4.154 2.963 1.00 91.19 80 VAL A N 1
ATOM 635 C CA . VAL A 1 80 ? -8.052 3.440 2.221 1.00 91.19 80 VAL A CA 1
ATOM 636 C C . VAL A 1 80 ? -8.523 2.032 1.847 1.00 91.19 80 VAL A C 1
ATOM 638 O O . VAL A 1 80 ? -8.333 1.619 0.702 1.00 91.19 80 VAL A O 1
ATOM 641 N N . LEU A 1 81 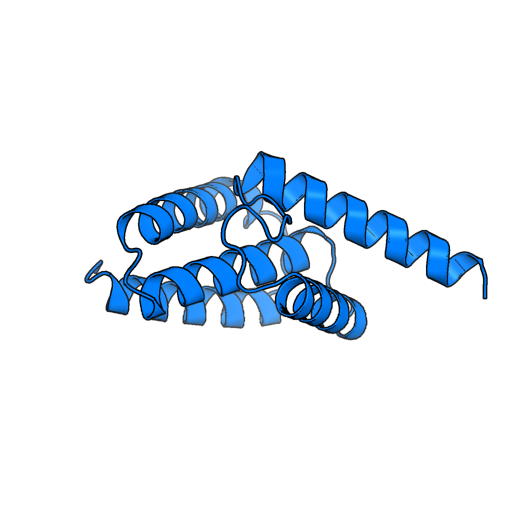? -9.191 1.316 2.759 1.00 93.38 81 LEU A N 1
ATOM 642 C CA . LEU A 1 81 ? -9.760 -0.007 2.489 1.00 93.38 81 LEU A CA 1
ATOM 643 C C . LEU A 1 81 ? -10.759 0.030 1.329 1.00 93.38 81 LEU A C 1
ATOM 645 O O . LEU A 1 81 ? -10.635 -0.774 0.411 1.00 93.38 81 LEU A O 1
ATOM 649 N N . LEU A 1 82 ? -11.686 0.993 1.310 1.00 91.50 82 LEU A N 1
ATOM 650 C CA . LEU A 1 82 ? -12.649 1.146 0.212 1.00 91.50 82 LEU A CA 1
ATOM 651 C C . LEU A 1 82 ? -11.958 1.353 -1.140 1.00 91.50 82 LEU A C 1
ATOM 653 O O . LEU A 1 82 ? -12.423 0.863 -2.169 1.00 91.50 82 LEU A O 1
ATOM 657 N N . ARG A 1 83 ? -10.843 2.087 -1.173 1.00 91.44 83 ARG A N 1
ATOM 658 C CA . ARG A 1 83 ? -10.065 2.291 -2.406 1.00 91.44 83 ARG A CA 1
ATOM 659 C C . ARG A 1 83 ? -9.371 1.013 -2.844 1.00 91.44 83 ARG A C 1
ATOM 661 O O . ARG A 1 83 ? -9.464 0.666 -4.018 1.00 91.44 83 ARG A O 1
ATOM 668 N N . ILE A 1 84 ? -8.741 0.312 -1.902 1.00 91.31 84 ILE A N 1
ATOM 669 C CA . ILE A 1 84 ? -8.139 -1.004 -2.128 1.00 91.31 84 ILE A CA 1
ATOM 670 C C . ILE A 1 84 ? -9.193 -1.955 -2.711 1.00 91.31 84 ILE A C 1
ATOM 672 O O . ILE A 1 84 ? -8.969 -2.520 -3.774 1.00 91.31 84 ILE A O 1
ATOM 676 N N . GLU A 1 85 ? -10.371 -2.069 -2.096 1.00 89.88 85 GLU A N 1
ATOM 677 C CA . GLU A 1 85 ? -11.459 -2.938 -2.564 1.00 89.88 85 GLU A CA 1
ATOM 678 C C . GLU A 1 85 ? -11.995 -2.551 -3.944 1.00 89.88 85 GLU A C 1
ATOM 680 O O . GLU A 1 85 ? -12.237 -3.432 -4.767 1.00 89.88 85 GLU A O 1
ATOM 685 N N . ASN A 1 86 ? -12.149 -1.255 -4.227 1.00 88.06 86 ASN A N 1
ATOM 686 C CA . ASN A 1 86 ? -12.553 -0.792 -5.554 1.00 88.06 86 ASN A CA 1
ATOM 687 C C . ASN A 1 86 ? -11.521 -1.200 -6.610 1.00 88.06 86 ASN A C 1
ATOM 689 O O . ASN A 1 86 ? -11.874 -1.779 -7.634 1.00 88.06 86 ASN A O 1
ATOM 693 N N . ILE A 1 87 ? -10.241 -0.952 -6.349 1.00 83.56 87 ILE A N 1
ATOM 694 C CA . ILE A 1 87 ? -9.153 -1.326 -7.255 1.00 83.56 87 ILE A CA 1
ATOM 695 C C . ILE A 1 87 ? -9.110 -2.842 -7.436 1.00 83.56 87 ILE A C 1
ATOM 697 O O . ILE A 1 87 ? -9.012 -3.318 -8.557 1.00 83.56 87 ILE A O 1
ATOM 701 N N . ILE A 1 88 ? -9.289 -3.623 -6.374 1.00 81.62 88 ILE A N 1
ATOM 702 C CA . ILE A 1 88 ? -9.382 -5.082 -6.476 1.00 81.62 88 ILE A CA 1
ATOM 703 C C . ILE A 1 88 ? -10.575 -5.500 -7.342 1.00 81.62 88 ILE A C 1
ATOM 705 O O . ILE A 1 88 ? -10.431 -6.335 -8.232 1.00 81.62 88 ILE A O 1
ATOM 709 N N . GLY A 1 89 ? -11.744 -4.895 -7.131 1.00 74.19 89 GLY A N 1
ATOM 710 C CA . GLY A 1 89 ? -12.962 -5.201 -7.878 1.00 74.19 89 GLY A CA 1
ATOM 711 C C . GLY A 1 89 ? -12.862 -4.917 -9.381 1.00 74.19 89 GLY A C 1
ATOM 712 O O . GLY A 1 89 ? -13.511 -5.609 -10.167 1.00 74.19 89 GLY A O 1
ATOM 713 N N . TYR A 1 90 ? -12.037 -3.945 -9.791 1.00 66.44 90 TYR A N 1
ATOM 714 C CA . TYR A 1 90 ? -11.885 -3.539 -11.195 1.00 66.44 90 TYR A CA 1
ATOM 715 C C . TYR A 1 90 ? -10.568 -3.990 -11.860 1.00 66.44 90 TYR A C 1
ATOM 717 O O . TYR A 1 90 ? -10.568 -4.282 -13.058 1.00 66.44 90 TYR A O 1
ATOM 725 N N . GLU A 1 91 ? -9.455 -4.062 -11.125 1.00 59.78 91 GLU A N 1
ATOM 726 C CA . GLU A 1 91 ? -8.092 -4.260 -11.653 1.00 59.78 91 GLU A CA 1
ATOM 727 C C . GLU A 1 91 ? -7.516 -5.663 -11.396 1.00 59.78 91 GLU A C 1
ATOM 729 O O . GLU A 1 91 ? -6.802 -6.195 -12.251 1.00 59.78 91 GLU A O 1
ATOM 734 N N . VAL A 1 92 ? -7.869 -6.321 -10.282 1.00 55.53 92 VAL A N 1
ATOM 735 C CA . VAL A 1 92 ? -7.382 -7.684 -9.974 1.00 55.53 92 VAL A CA 1
ATOM 736 C C . VAL A 1 92 ? -7.854 -8.774 -10.957 1.00 55.53 92 VAL A C 1
ATOM 738 O O . VAL A 1 92 ? -7.116 -9.747 -11.115 1.00 55.53 92 VAL A O 1
ATOM 741 N N . PRO A 1 93 ? -8.943 -8.642 -11.753 1.00 51.38 93 PRO A N 1
ATOM 742 C CA . PRO A 1 93 ? -9.283 -9.662 -12.751 1.00 51.38 93 PRO A CA 1
ATOM 743 C C . PRO A 1 93 ? -8.284 -9.820 -13.918 1.00 51.38 93 PRO A C 1
ATOM 745 O O . PRO A 1 93 ? -8.555 -10.602 -14.829 1.00 51.38 93 PRO A O 1
ATOM 748 N N . ARG A 1 94 ? -7.167 -9.075 -13.971 1.00 55.34 94 ARG A N 1
ATOM 749 C CA . ARG A 1 94 ? -6.296 -9.010 -15.161 1.00 55.34 94 ARG A CA 1
ATOM 750 C C . ARG A 1 94 ? -4.803 -9.235 -14.904 1.00 55.34 94 ARG A C 1
ATOM 752 O O . ARG A 1 94 ? -4.007 -8.450 -15.388 1.00 55.34 94 ARG A O 1
ATOM 759 N N . ASN A 1 95 ? -4.375 -10.297 -14.218 1.00 65.94 95 ASN A N 1
ATOM 760 C CA . ASN A 1 95 ? -2.949 -10.705 -14.157 1.00 65.94 95 ASN A CA 1
ATOM 761 C C . ASN A 1 95 ? -1.936 -9.589 -13.761 1.00 65.94 95 ASN A C 1
ATOM 763 O O . ASN A 1 95 ? -0.746 -9.718 -14.050 1.00 65.94 95 ASN A O 1
ATOM 767 N N . LEU A 1 96 ? -2.384 -8.481 -13.149 1.00 77.81 96 LEU A N 1
ATOM 768 C CA . LEU A 1 96 ? -1.541 -7.319 -12.831 1.00 77.81 96 LEU A CA 1
ATOM 769 C C . LEU A 1 96 ? -0.738 -7.539 -11.550 1.00 77.81 96 LEU A C 1
ATOM 771 O O . LEU A 1 96 ? 0.386 -7.061 -11.433 1.00 77.81 96 LEU A O 1
ATOM 775 N N . ILE A 1 97 ? -1.313 -8.285 -10.608 1.00 85.06 97 ILE A N 1
ATOM 776 C CA . ILE A 1 97 ? -0.682 -8.668 -9.349 1.00 85.06 97 ILE A CA 1
ATOM 777 C C . ILE A 1 97 ? -0.444 -10.171 -9.402 1.00 85.06 97 ILE A C 1
ATOM 779 O O . ILE A 1 97 ? -1.385 -10.939 -9.614 1.00 85.06 97 ILE A O 1
ATOM 783 N N . ARG A 1 98 ? 0.810 -10.592 -9.228 1.00 88.00 98 ARG A N 1
ATOM 784 C CA . ARG A 1 98 ? 1.144 -12.013 -9.127 1.00 88.00 98 ARG A CA 1
ATOM 785 C C . ARG A 1 98 ? 0.516 -12.652 -7.890 1.00 88.00 98 ARG A C 1
ATOM 787 O O . ARG A 1 98 ? 0.373 -12.014 -6.846 1.00 88.00 98 ARG A O 1
ATOM 794 N N . GLU A 1 99 ? 0.156 -13.925 -8.021 1.00 86.06 99 GLU A N 1
ATOM 795 C CA . GLU A 1 99 ? -0.596 -14.675 -7.012 1.00 86.06 99 GLU A CA 1
ATOM 796 C C . GLU A 1 99 ? 0.123 -14.715 -5.658 1.00 86.06 99 GLU A C 1
ATOM 798 O O . GLU A 1 99 ? -0.523 -14.553 -4.622 1.00 86.06 99 GLU A O 1
ATOM 803 N N . GLU A 1 100 ? 1.457 -14.836 -5.655 1.00 86.75 100 GLU A N 1
ATOM 804 C CA . GLU A 1 100 ? 2.240 -14.851 -4.419 1.00 86.75 100 GLU A CA 1
ATOM 805 C C . GLU A 1 100 ? 2.057 -13.574 -3.585 1.00 86.75 100 GLU A C 1
ATOM 807 O O . GLU A 1 100 ? 1.867 -13.647 -2.371 1.00 86.75 100 GLU A O 1
ATOM 812 N N . TYR A 1 101 ? 2.031 -12.404 -4.226 1.00 89.12 101 TYR A N 1
ATOM 813 C CA . TYR A 1 101 ? 1.844 -11.135 -3.526 1.00 89.12 101 TYR A CA 1
ATOM 814 C C . TYR A 1 101 ? 0.389 -10.866 -3.215 1.00 89.12 101 TYR A C 1
ATOM 816 O O . TYR A 1 101 ? 0.080 -10.286 -2.178 1.00 89.12 101 TYR A O 1
ATOM 824 N N . TRP A 1 102 ? -0.515 -11.318 -4.080 1.00 88.44 102 TRP A N 1
ATOM 825 C CA . TRP A 1 102 ? -1.936 -11.234 -3.796 1.00 88.44 102 TRP A CA 1
ATOM 826 C C . TRP A 1 102 ? -2.292 -11.963 -2.497 1.00 88.44 102 TRP A C 1
ATOM 828 O O . TRP A 1 102 ? -3.028 -11.422 -1.671 1.00 88.44 102 TRP A O 1
ATOM 838 N N . LEU A 1 103 ? -1.719 -13.148 -2.269 1.00 88.25 103 LEU A N 1
ATOM 839 C CA . LEU A 1 103 ? -1.913 -13.879 -1.022 1.00 88.25 103 LEU A CA 1
ATOM 840 C C . LEU A 1 103 ? -1.423 -13.069 0.189 1.00 88.25 103 LEU A C 1
ATOM 842 O O . LEU A 1 103 ? -2.159 -12.929 1.166 1.00 88.25 103 LEU A O 1
ATOM 846 N N . GLU A 1 104 ? -0.231 -12.474 0.117 1.00 88.75 104 GLU A N 1
ATOM 847 C CA . GLU A 1 104 ? 0.294 -11.604 1.181 1.00 88.75 104 GLU A CA 1
ATOM 848 C C . GLU A 1 104 ? -0.616 -10.394 1.446 1.00 88.75 104 GLU A C 1
ATOM 850 O O . GLU A 1 104 ? -0.961 -10.107 2.596 1.00 88.75 104 GLU A O 1
ATOM 855 N N . PHE A 1 105 ? -1.053 -9.711 0.386 1.00 90.69 105 PHE A N 1
ATOM 856 C CA . PHE A 1 105 ? -1.914 -8.532 0.480 1.00 90.69 105 PHE A CA 1
ATOM 857 C C . PHE A 1 105 ? -3.283 -8.883 1.058 1.00 90.69 105 PHE A C 1
ATOM 859 O O . PHE A 1 105 ? -3.783 -8.177 1.932 1.00 90.69 105 PHE A O 1
ATOM 866 N N . SER A 1 106 ? -3.873 -9.994 0.619 1.00 89.81 106 SER A N 1
ATOM 867 C CA . SER A 1 106 ? -5.179 -10.455 1.090 1.00 89.81 106 SER A CA 1
ATOM 868 C C . SER A 1 106 ? -5.163 -10.787 2.585 1.00 89.81 106 SER A C 1
ATOM 870 O O . SER A 1 106 ? -6.057 -10.352 3.310 1.00 89.81 106 SER A O 1
ATOM 872 N N . ASN A 1 107 ? -4.108 -11.444 3.078 1.00 91.38 107 ASN A N 1
ATOM 873 C CA . ASN A 1 107 ? -3.932 -11.723 4.504 1.00 91.38 107 ASN A CA 1
ATOM 874 C C . ASN A 1 107 ? -3.838 -10.434 5.332 1.00 91.38 107 ASN A C 1
ATOM 876 O O . ASN A 1 107 ? -4.495 -10.311 6.366 1.00 91.38 107 ASN A O 1
ATOM 880 N N . ALA A 1 108 ? -3.074 -9.450 4.855 1.00 90.56 108 ALA A N 1
ATOM 881 C CA . ALA A 1 108 ? -2.957 -8.145 5.499 1.00 90.56 108 ALA A CA 1
ATOM 882 C C . ALA A 1 108 ? -4.284 -7.360 5.496 1.00 90.56 108 ALA A C 1
ATOM 884 O O . ALA A 1 108 ? -4.632 -6.716 6.487 1.00 90.56 108 ALA A O 1
ATOM 885 N N . ILE A 1 109 ? -5.061 -7.441 4.412 1.00 92.12 109 ILE A N 1
ATOM 886 C CA . ILE A 1 109 ? -6.399 -6.842 4.339 1.00 92.12 109 ILE A CA 1
ATOM 887 C C . ILE A 1 109 ? -7.338 -7.506 5.354 1.00 92.12 109 ILE A C 1
ATOM 889 O O . ILE A 1 109 ? -8.042 -6.803 6.078 1.00 92.12 109 ILE A O 1
ATOM 893 N N . ILE A 1 110 ? -7.332 -8.840 5.446 1.00 92.94 110 ILE A N 1
ATOM 894 C CA . ILE A 1 110 ? -8.140 -9.595 6.416 1.00 92.94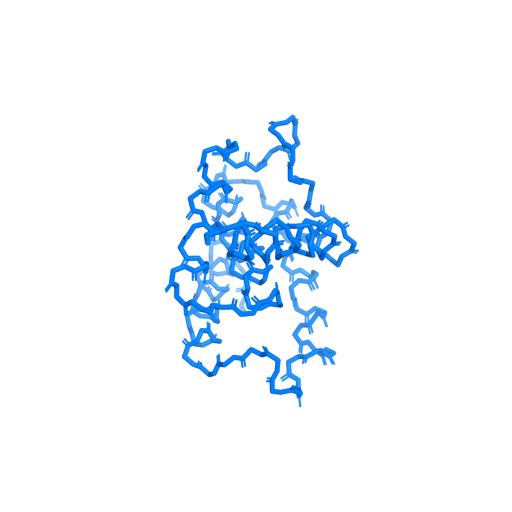 110 ILE A CA 1
ATOM 895 C C . ILE A 1 110 ? -7.776 -9.194 7.850 1.00 92.94 110 ILE A C 1
ATOM 897 O O . ILE A 1 110 ? -8.673 -8.903 8.641 1.00 92.94 110 ILE A O 1
ATOM 901 N N . GLU A 1 111 ? -6.483 -9.119 8.176 1.00 93.44 111 GLU A N 1
ATOM 902 C CA . GLU A 1 111 ? -6.013 -8.657 9.488 1.00 93.44 111 GLU A CA 1
ATOM 903 C C . GLU A 1 111 ? -6.544 -7.249 9.802 1.00 93.44 111 GLU A C 1
ATOM 905 O O . GLU A 1 111 ? -7.117 -7.022 10.868 1.00 93.44 111 GLU A O 1
ATOM 910 N N . GLY A 1 112 ? -6.417 -6.298 8.873 1.00 91.44 112 GLY A N 1
ATOM 911 C CA . GLY A 1 112 ? -6.905 -4.937 9.100 1.00 91.44 112 GLY A CA 1
ATOM 912 C C . GLY A 1 112 ? -8.429 -4.848 9.232 1.00 91.44 112 GLY A C 1
ATOM 913 O O . GLY A 1 112 ? -8.920 -4.125 10.098 1.00 91.44 112 GLY A O 1
ATOM 914 N N . ARG A 1 113 ? -9.198 -5.633 8.462 1.00 91.25 113 ARG A N 1
ATOM 915 C CA . ARG A 1 113 ? -10.663 -5.734 8.629 1.00 91.25 113 ARG A CA 1
ATOM 916 C C . ARG A 1 113 ? -11.041 -6.222 10.023 1.00 91.25 113 ARG A C 1
ATOM 918 O O . ARG A 1 113 ? -11.941 -5.652 10.636 1.00 91.25 113 ARG A O 1
ATOM 925 N N . GLN A 1 114 ? -10.328 -7.224 10.542 1.00 92.69 114 GLN A N 1
ATOM 926 C CA . GLN A 1 114 ? -10.538 -7.726 11.901 1.00 92.69 114 GLN A CA 1
ATOM 927 C C . GLN A 1 114 ? -10.266 -6.644 12.951 1.00 92.69 114 GLN A C 1
ATOM 929 O O . GLN A 1 114 ? -11.056 -6.503 13.883 1.00 92.69 114 GLN A O 1
ATOM 934 N N . ILE A 1 115 ? -9.204 -5.845 12.779 1.00 91.25 115 ILE A N 1
ATOM 935 C CA . ILE A 1 115 ? -8.905 -4.706 13.664 1.00 91.25 115 ILE A CA 1
ATOM 936 C C . ILE A 1 115 ? -10.039 -3.669 13.630 1.00 91.25 115 ILE A C 1
ATOM 938 O O . ILE A 1 115 ? -10.433 -3.162 14.678 1.00 91.25 115 ILE A O 1
ATOM 942 N N . LEU A 1 116 ? -10.596 -3.386 12.450 1.00 86.75 116 LEU A N 1
ATOM 943 C CA . LEU A 1 116 ? -11.726 -2.464 12.280 1.00 86.75 116 LEU A CA 1
ATOM 944 C C . LEU A 1 116 ? -13.074 -3.031 12.758 1.00 86.75 116 LEU A C 1
ATOM 946 O O . LEU A 1 116 ? -14.066 -2.304 12.785 1.00 86.75 116 LEU A O 1
ATOM 950 N N . GLY A 1 117 ? -13.145 -4.316 13.116 1.00 86.12 117 GLY A N 1
ATOM 951 C CA . GLY A 1 117 ? -14.401 -4.986 13.464 1.00 86.12 117 GLY A CA 1
ATOM 952 C C . GLY A 1 117 ? -15.328 -5.232 12.267 1.00 86.12 117 GLY A C 1
ATOM 953 O O . GLY A 1 117 ? -16.523 -5.469 12.454 1.00 86.12 117 GLY A O 1
ATOM 954 N N . ILE A 1 118 ? -14.794 -5.184 11.044 1.00 81.31 118 ILE A N 1
ATOM 955 C CA . ILE A 1 118 ? -15.516 -5.479 9.803 1.00 81.31 118 ILE A CA 1
ATOM 956 C C . ILE A 1 118 ? -15.481 -6.997 9.587 1.00 81.31 118 ILE A C 1
ATOM 958 O O . ILE A 1 118 ? -14.404 -7.594 9.554 1.00 81.31 118 ILE A O 1
ATOM 962 N N . LYS A 1 119 ? -16.662 -7.613 9.470 1.00 63.66 119 LYS A N 1
ATOM 963 C CA . LYS A 1 119 ? -16.825 -9.049 9.196 1.00 63.66 119 LYS A CA 1
ATOM 964 C C . LYS A 1 119 ? -16.788 -9.356 7.706 1.00 63.66 119 LYS A C 1
ATOM 966 O O . LYS A 1 119 ? -17.297 -8.519 6.929 1.00 63.66 119 LYS A O 1
#

Organism: NCBI:txid2758695

pLDDT: mean 82.11, std 13.16, range [42.88, 93.44]

Sequence (119 aa):
MLWFYGRKRNYIELIGLKLSKEFKIEPDESQGFPSAVKYSKLIEASWASKMNADEAAMQIAVSYFLYLCKGGSFVDASEVLLRIENIIGYEVPRNLIREEYWLEFSNAIIEGRQILGIK

Secondary structure (DSSP, 8-state):
-HHHHHHHHHHHHHHHHHIIIII----SGGGTSS-HHHHHHHHHHHHHTT--HHHHHHHHHHHHHHHHHHHT-HHHHHHHHHHHHHHHHHHTTSS-S-HHHHHHHHHHHHHHHHHTT--

Radius of gyration: 14.08 Å; chains: 1; bounding box: 42×31×33 Å

Foldseek 3Di:
DVVVVVVLVVLVVLLQCCCCPQQVHHCDPVRDQPDVVVVVVLSVVCVVVVHGSVLSSLSSLLVSLLVCLVVVVLVSSVSSLVSSVVCCVPPVVPCNHDPVSVVVSVVSSVVSCVSSVHD